Protein AF-A0A383C3V2-F1 (afdb_monomer_lite)

Foldseek 3Di:
DVVVVVVLVVDDPVVVVVVVVCVVVVVVVVVVVVVVVVVQQVVQVVVVHGGPPDD

Structure (mmCIF, N/CA/C/O backbone):
data_AF-A0A383C3V2-F1
#
_entry.id   AF-A0A383C3V2-F1
#
loop_
_atom_site.group_PDB
_atom_site.id
_atom_site.type_symbol
_atom_site.label_atom_id
_atom_site.label_alt_id
_atom_site.label_comp_id
_atom_site.label_asym_id
_atom_site.label_entity_id
_atom_site.label_seq_id
_atom_site.pdbx_PDB_ins_code
_atom_site.Cartn_x
_atom_site.Cartn_y
_atom_site.Cartn_z
_atom_site.occupancy
_atom_s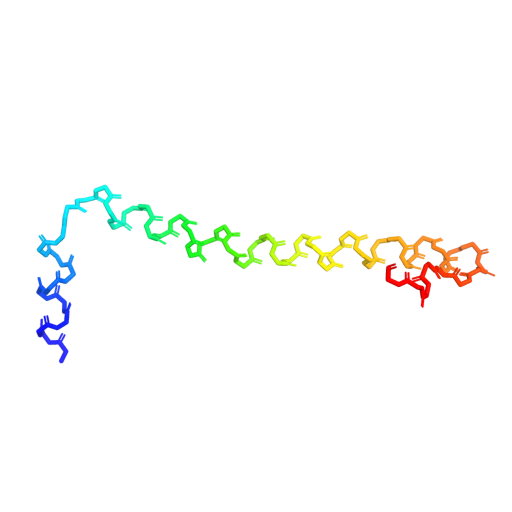ite.B_iso_or_equiv
_atom_site.auth_seq_id
_atom_site.auth_comp_id
_atom_site.auth_asym_id
_atom_site.auth_atom_id
_atom_site.pdbx_PDB_model_num
ATOM 1 N N . MET A 1 1 ? -0.515 -9.578 -31.718 1.00 61.22 1 MET A N 1
ATOM 2 C CA . MET A 1 1 ? 0.392 -9.963 -30.608 1.00 61.22 1 MET A CA 1
ATOM 3 C C . MET A 1 1 ? 1.866 -9.648 -30.865 1.00 61.22 1 MET A C 1
ATOM 5 O O . MET A 1 1 ? 2.505 -9.155 -29.948 1.00 61.22 1 MET A O 1
ATOM 9 N N . GLN A 1 2 ? 2.422 -9.898 -32.059 1.00 71.44 2 GLN A N 1
ATOM 10 C CA . GLN A 1 2 ? 3.866 -9.722 -32.313 1.00 71.44 2 GLN A CA 1
ATOM 11 C C . GLN A 1 2 ? 4.360 -8.270 -32.235 1.00 71.44 2 GLN A C 1
ATOM 13 O O . GLN A 1 2 ? 5.415 -8.029 -31.662 1.00 71.44 2 GLN A O 1
ATOM 18 N N . THR A 1 3 ? 3.575 -7.307 -32.723 1.00 78.25 3 THR A N 1
ATOM 19 C CA . THR A 1 3 ? 3.933 -5.878 -32.704 1.00 78.25 3 THR A CA 1
ATOM 20 C C . THR A 1 3 ? 4.155 -5.349 -31.286 1.00 78.25 3 THR A C 1
ATOM 22 O O . THR A 1 3 ? 5.147 -4.686 -31.009 1.00 78.25 3 THR A O 1
ATOM 25 N N . LEU A 1 4 ? 3.275 -5.698 -30.348 1.00 76.81 4 LEU A N 1
ATOM 26 C CA . LEU A 1 4 ? 3.376 -5.259 -28.954 1.00 76.81 4 LEU A CA 1
ATOM 27 C C .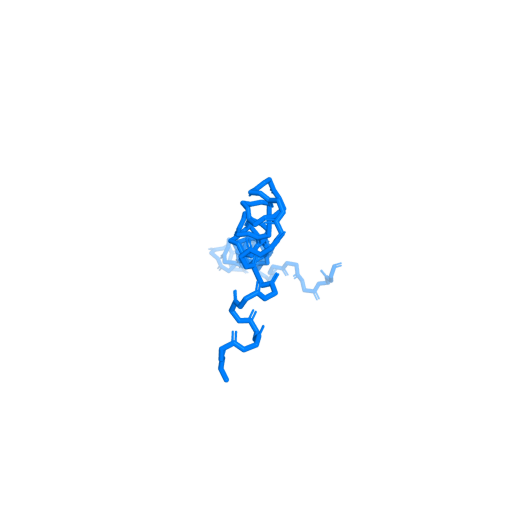 LEU A 1 4 ? 4.630 -5.819 -28.263 1.00 76.81 4 LEU A C 1
ATOM 29 O O . LEU A 1 4 ? 5.302 -5.127 -27.502 1.00 76.81 4 LEU A O 1
ATOM 33 N N . MET A 1 5 ? 4.969 -7.072 -28.569 1.00 77.94 5 MET A N 1
ATOM 34 C CA . MET A 1 5 ? 6.118 -7.764 -27.991 1.00 77.94 5 MET A CA 1
ATOM 35 C C . MET A 1 5 ? 7.444 -7.245 -28.568 1.00 77.94 5 MET A C 1
ATOM 37 O O . MET A 1 5 ? 8.418 -7.109 -27.830 1.00 77.94 5 MET A O 1
ATOM 41 N N . SER A 1 6 ? 7.478 -6.877 -29.855 1.00 77.38 6 SER A N 1
ATOM 42 C CA . SER A 1 6 ? 8.651 -6.238 -30.464 1.00 77.38 6 SER A CA 1
ATOM 43 C C . SER A 1 6 ? 8.907 -4.835 -29.910 1.00 77.38 6 SER A C 1
ATOM 45 O O . SER A 1 6 ? 10.058 -4.498 -29.651 1.00 77.38 6 SER A O 1
ATOM 47 N N . PHE A 1 7 ? 7.858 -4.042 -29.653 1.00 77.56 7 PHE A N 1
ATOM 48 C CA . PHE A 1 7 ? 8.004 -2.731 -29.006 1.00 77.56 7 PHE A CA 1
ATOM 49 C C . PHE A 1 7 ? 8.526 -2.851 -27.570 1.00 77.56 7 PHE A C 1
ATOM 51 O O . PHE A 1 7 ? 9.388 -2.076 -27.166 1.00 77.56 7 PHE A O 1
ATOM 58 N N . TRP A 1 8 ? 8.049 -3.841 -26.811 1.00 77.06 8 TRP A N 1
ATOM 59 C CA . TRP A 1 8 ? 8.501 -4.066 -25.438 1.00 77.06 8 TRP A CA 1
ATOM 60 C C . TRP A 1 8 ? 9.976 -4.483 -25.359 1.00 77.06 8 TRP A C 1
ATOM 62 O O . TRP A 1 8 ? 10.726 -3.956 -24.541 1.00 77.06 8 TRP A O 1
ATOM 72 N N . ASN A 1 9 ? 10.416 -5.379 -26.246 1.00 81.81 9 ASN A N 1
ATOM 73 C CA . ASN A 1 9 ? 11.807 -5.837 -26.297 1.00 81.81 9 ASN A CA 1
ATOM 74 C C . ASN A 1 9 ? 12.781 -4.782 -26.849 1.00 81.81 9 ASN A C 1
ATOM 76 O O . ASN A 1 9 ? 13.978 -4.883 -26.598 1.00 81.81 9 ASN A O 1
ATOM 80 N N . ALA A 1 10 ? 12.287 -3.773 -27.574 1.00 84.12 10 ALA A N 1
ATOM 81 C CA . ALA A 1 10 ? 13.101 -2.660 -28.063 1.00 84.12 10 ALA A CA 1
ATOM 82 C C . ALA A 1 10 ? 13.457 -1.639 -26.961 1.00 84.12 10 ALA A C 1
ATOM 84 O O . ALA A 1 10 ? 14.348 -0.812 -27.156 1.00 84.12 10 ALA A O 1
ATOM 85 N N . LEU A 1 11 ? 12.777 -1.677 -25.806 1.00 83.31 11 LEU A N 1
ATOM 86 C CA . LEU A 1 11 ? 13.037 -0.766 -24.690 1.00 83.31 11 LEU A CA 1
ATOM 87 C C . LEU A 1 11 ? 14.281 -1.190 -23.884 1.00 83.31 11 LEU A C 1
ATOM 89 O O . LEU A 1 11 ? 14.478 -2.386 -23.650 1.00 83.31 11 LEU A O 1
ATOM 93 N N . PRO A 1 12 ? 15.073 -0.231 -23.362 1.00 88.44 12 PRO A N 1
ATOM 94 C CA . PRO A 1 12 ? 16.203 -0.512 -22.480 1.00 88.44 12 PRO A CA 1
ATOM 95 C C . PRO A 1 12 ? 15.827 -1.381 -21.274 1.00 88.44 12 PRO A C 1
ATOM 97 O O . PRO A 1 12 ? 14.796 -1.168 -20.629 1.00 88.44 12 PRO A O 1
ATOM 100 N N . LEU A 1 13 ? 16.718 -2.309 -20.912 1.00 85.88 13 LEU A N 1
ATOM 101 C CA . LEU A 1 13 ? 16.524 -3.269 -19.816 1.00 85.88 13 LEU A CA 1
ATOM 102 C C . LEU A 1 13 ? 16.150 -2.588 -18.483 1.00 85.88 13 LEU A C 1
ATOM 104 O O . LEU A 1 13 ? 15.304 -3.082 -17.742 1.00 85.88 13 LEU A O 1
ATOM 108 N N . VAL A 1 14 ? 16.736 -1.418 -18.207 1.00 86.44 14 VAL A N 1
ATOM 109 C CA . VAL A 1 14 ? 16.493 -0.634 -16.983 1.00 86.44 14 VAL A CA 1
ATOM 110 C C . VAL A 1 14 ? 15.021 -0.228 -16.851 1.00 86.44 14 VAL A C 1
ATOM 112 O O . VAL A 1 14 ? 14.447 -0.341 -15.769 1.00 86.44 14 VAL A O 1
ATOM 115 N N . ILE A 1 15 ? 14.382 0.182 -17.951 1.00 88.19 15 ILE A N 1
ATOM 116 C CA . ILE A 1 15 ? 12.972 0.601 -17.953 1.00 88.19 15 ILE A CA 1
ATOM 117 C C . ILE A 1 15 ? 12.057 -0.608 -17.735 1.00 88.19 15 ILE A C 1
ATOM 119 O O . ILE A 1 15 ? 11.100 -0.525 -16.967 1.00 88.19 15 ILE A O 1
ATOM 123 N N . GLN A 1 16 ? 12.380 -1.754 -18.341 1.00 88.06 16 GLN A N 1
ATOM 124 C CA . GLN A 1 16 ? 11.606 -2.985 -18.154 1.00 88.06 16 GLN A CA 1
ATOM 125 C C . GLN A 1 16 ? 11.640 -3.467 -16.698 1.00 88.06 16 GLN A C 1
ATOM 127 O O . GLN A 1 16 ? 10.615 -3.883 -16.155 1.00 88.06 16 GLN A O 1
ATOM 132 N N . ILE A 1 17 ? 12.810 -3.406 -16.055 1.00 89.25 17 ILE A N 1
ATOM 133 C CA . ILE A 1 17 ? 12.975 -3.786 -14.647 1.00 89.25 17 ILE A CA 1
ATOM 134 C C . ILE A 1 17 ? 12.251 -2.790 -13.740 1.00 89.25 17 ILE A C 1
ATOM 136 O O . ILE A 1 17 ? 11.490 -3.211 -12.869 1.00 89.25 17 ILE A O 1
ATOM 140 N N . GLY A 1 18 ? 12.423 -1.487 -13.977 1.00 92.06 18 GLY A N 1
ATOM 141 C CA . GLY A 1 18 ? 11.729 -0.444 -13.224 1.00 92.06 18 GLY A CA 1
ATOM 142 C C . GLY A 1 18 ? 10.213 -0.631 -13.258 1.00 92.06 18 GLY A C 1
ATOM 143 O O . GLY A 1 18 ? 9.574 -0.673 -12.209 1.00 92.06 18 GLY A O 1
ATOM 144 N N . PHE A 1 19 ? 9.638 -0.851 -14.443 1.00 92.44 19 PHE A N 1
ATOM 145 C CA . PHE A 1 19 ? 8.199 -1.072 -14.591 1.00 92.44 19 PHE A CA 1
ATOM 146 C C . PHE A 1 19 ? 7.708 -2.301 -13.813 1.00 92.44 19 PHE A C 1
ATOM 148 O O . PHE A 1 19 ? 6.689 -2.226 -13.129 1.00 92.44 19 PHE A O 1
ATOM 155 N N . LYS A 1 20 ? 8.455 -3.413 -13.843 1.00 88.88 20 LYS A N 1
ATOM 156 C CA . LYS A 1 20 ? 8.133 -4.607 -13.042 1.00 88.88 20 LYS A CA 1
ATOM 157 C C . LYS A 1 20 ? 8.147 -4.310 -11.540 1.00 88.88 20 LYS A C 1
ATOM 159 O O . LYS A 1 20 ? 7.247 -4.753 -10.835 1.00 88.88 20 LYS A O 1
ATOM 164 N N . ILE A 1 21 ? 9.127 -3.545 -11.056 1.00 93.94 21 ILE A N 1
ATOM 165 C CA . ILE A 1 21 ? 9.222 -3.159 -9.640 1.00 93.94 21 ILE A CA 1
ATOM 166 C C . ILE A 1 21 ? 8.017 -2.307 -9.234 1.00 93.94 21 ILE A C 1
ATOM 168 O O . ILE A 1 21 ? 7.365 -2.615 -8.239 1.00 93.94 21 ILE A O 1
ATOM 172 N N . PHE A 1 22 ? 7.672 -1.282 -10.016 1.00 94.81 22 PHE A N 1
ATOM 173 C CA . PHE A 1 22 ? 6.503 -0.442 -9.740 1.00 94.81 22 PHE A CA 1
ATOM 174 C C . PHE A 1 22 ? 5.196 -1.237 -9.758 1.00 94.81 22 PHE A C 1
ATOM 176 O O . PHE A 1 22 ? 4.334 -1.009 -8.912 1.00 94.81 22 PHE A O 1
ATOM 183 N N . LEU A 1 23 ? 5.064 -2.200 -10.672 1.00 95.88 23 LEU A N 1
ATOM 184 C CA . LEU A 1 23 ? 3.889 -3.064 -10.754 1.00 95.88 23 LEU A CA 1
ATOM 185 C C . LEU A 1 23 ? 3.744 -3.986 -9.530 1.00 95.88 23 LEU A C 1
ATOM 187 O O . LEU A 1 23 ? 2.628 -4.347 -9.175 1.00 95.88 23 LEU A O 1
ATOM 191 N N . ILE A 1 24 ? 4.850 -4.349 -8.875 1.00 95.00 24 ILE A N 1
ATOM 192 C CA . ILE A 1 24 ? 4.842 -5.139 -7.635 1.00 95.00 24 ILE A CA 1
ATOM 193 C C . ILE A 1 24 ? 4.604 -4.237 -6.418 1.00 95.00 24 ILE A C 1
ATOM 195 O O . ILE A 1 24 ? 3.749 -4.532 -5.588 1.00 95.00 24 ILE A O 1
ATOM 199 N N . ILE A 1 25 ? 5.339 -3.127 -6.306 1.00 96.19 25 ILE A N 1
ATOM 200 C CA . ILE A 1 25 ? 5.283 -2.233 -5.138 1.00 96.19 25 ILE A CA 1
ATOM 201 C C . ILE A 1 25 ? 3.961 -1.463 -5.084 1.00 96.19 25 ILE A C 1
ATOM 203 O O . ILE A 1 25 ? 3.412 -1.281 -4.000 1.00 96.19 25 ILE A O 1
ATOM 207 N N . GLY A 1 26 ? 3.421 -1.041 -6.228 1.00 95.50 26 GLY A N 1
ATOM 208 C CA . GLY A 1 26 ? 2.159 -0.303 -6.323 1.00 95.50 26 GLY A CA 1
ATOM 209 C C . GLY A 1 26 ? 1.006 -0.951 -5.542 1.00 95.50 26 GLY A C 1
ATOM 210 O O . GLY A 1 26 ? 0.500 -0.331 -4.604 1.00 95.50 26 GLY A O 1
ATOM 211 N N . PRO A 1 27 ? 0.600 -2.197 -5.853 1.00 95.31 27 PRO A N 1
ATOM 212 C CA . PRO A 1 27 ? -0.459 -2.878 -5.109 1.00 95.31 27 PRO A CA 1
ATOM 213 C C . PRO A 1 27 ? -0.067 -3.180 -3.657 1.00 95.31 27 PRO A C 1
ATOM 215 O O . PRO A 1 27 ? -0.927 -3.169 -2.778 1.00 95.31 27 PRO A O 1
ATOM 218 N N . LEU A 1 28 ? 1.220 -3.394 -3.379 1.00 95.94 28 LEU A N 1
ATOM 219 C CA . LEU A 1 28 ? 1.725 -3.664 -2.032 1.00 95.94 28 LEU A CA 1
ATOM 220 C C . LEU A 1 28 ? 1.546 -2.441 -1.113 1.00 95.94 28 LEU A C 1
ATOM 222 O O . LEU A 1 28 ? 1.087 -2.579 0.020 1.00 95.94 28 LEU A O 1
ATOM 226 N N . MET A 1 29 ? 1.793 -1.232 -1.625 1.00 95.31 29 MET A N 1
ATOM 227 C CA . MET A 1 29 ? 1.538 0.022 -0.906 1.00 95.31 29 MET A CA 1
ATOM 228 C C . MET A 1 29 ? 0.051 0.220 -0.595 1.00 95.31 29 MET A C 1
ATOM 230 O O . MET A 1 29 ? -0.299 0.625 0.514 1.00 95.31 29 MET A O 1
ATOM 234 N N . VAL A 1 30 ? -0.834 -0.110 -1.542 1.00 95.88 30 VAL A N 1
ATOM 235 C CA . VAL A 1 30 ? -2.288 -0.051 -1.319 1.00 95.88 30 VAL A CA 1
ATOM 236 C C . VAL A 1 30 ? -2.708 -1.058 -0.246 1.00 95.88 30 VAL A C 1
ATOM 238 O O . VAL A 1 30 ? -3.476 -0.712 0.652 1.00 95.88 30 VAL A O 1
ATOM 241 N N . ALA A 1 31 ? -2.172 -2.280 -0.289 1.00 96.19 31 ALA A N 1
ATOM 242 C CA . ALA A 1 31 ? -2.452 -3.300 0.717 1.00 96.19 31 ALA A CA 1
ATOM 243 C C . ALA A 1 31 ? -2.039 -2.842 2.126 1.00 96.19 31 ALA A C 1
ATOM 245 O O . ALA A 1 31 ? -2.831 -2.956 3.060 1.00 96.19 31 ALA A O 1
ATOM 246 N N . ILE A 1 32 ? -0.847 -2.256 2.276 1.00 96.44 32 ILE A N 1
ATOM 247 C CA . ILE A 1 32 ? -0.361 -1.718 3.558 1.00 96.44 32 ILE A CA 1
ATOM 248 C C . ILE A 1 32 ? -1.261 -0.582 4.068 1.00 96.44 32 ILE A C 1
ATOM 250 O O . ILE A 1 32 ? -1.573 -0.525 5.263 1.00 96.44 32 ILE A O 1
ATOM 254 N N . LEU A 1 33 ? -1.712 0.308 3.179 1.00 94.06 33 LEU A N 1
ATOM 255 C CA . LEU A 1 33 ? -2.589 1.423 3.539 1.00 94.06 33 LEU A CA 1
ATOM 256 C C . LEU A 1 33 ? -3.907 0.932 4.160 1.00 94.06 33 LEU A C 1
ATOM 258 O O . LEU A 1 33 ? -4.328 1.434 5.202 1.00 94.06 33 LEU A O 1
ATOM 262 N N . TYR A 1 34 ? -4.523 -0.101 3.581 1.00 94.44 34 TYR A N 1
ATOM 263 C CA . TYR A 1 34 ? -5.721 -0.712 4.165 1.00 94.44 34 TYR A CA 1
ATOM 264 C C . TYR A 1 34 ? -5.424 -1.559 5.400 1.00 94.44 34 TYR A C 1
ATOM 266 O O . TYR A 1 34 ? -6.222 -1.560 6.338 1.00 94.44 34 TYR A O 1
ATOM 274 N N . TYR A 1 35 ? -4.290 -2.259 5.426 1.00 95.12 35 TYR A N 1
ATOM 275 C CA . TYR A 1 35 ? -3.916 -3.105 6.555 1.00 95.12 35 TYR A CA 1
ATOM 276 C C . TYR A 1 35 ? -3.723 -2.284 7.835 1.00 95.12 35 TYR A C 1
ATOM 278 O O . TYR A 1 35 ? -4.313 -2.596 8.865 1.00 95.12 35 TYR A O 1
ATOM 286 N N . THR A 1 36 ? -2.987 -1.173 7.758 1.00 92.25 36 THR A 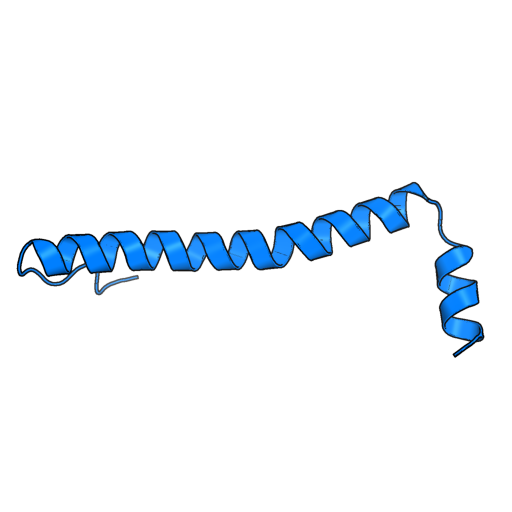N 1
ATOM 287 C CA . THR A 1 36 ? -2.772 -0.270 8.905 1.00 92.25 36 THR A CA 1
ATOM 288 C C . THR A 1 36 ? -4.067 0.386 9.399 1.00 92.25 36 THR A C 1
ATOM 290 O O . THR A 1 36 ? -4.260 0.552 10.607 1.00 92.25 36 THR A O 1
ATOM 293 N N . TYR A 1 37 ? -4.994 0.721 8.494 1.00 91.88 37 TYR A N 1
ATOM 294 C CA . TYR A 1 37 ? -6.335 1.184 8.869 1.00 91.88 37 TYR A CA 1
ATOM 295 C C . TYR A 1 37 ? -7.130 0.088 9.596 1.00 91.88 37 TYR A C 1
ATOM 297 O O . TYR A 1 37 ? -7.718 0.336 10.655 1.00 91.88 37 TYR A O 1
ATOM 305 N N . ALA A 1 38 ? -7.123 -1.131 9.051 1.00 91.31 38 ALA A N 1
ATOM 306 C CA . ALA A 1 38 ? -7.815 -2.273 9.631 1.00 91.31 38 ALA A CA 1
ATOM 307 C C . ALA A 1 38 ? -7.265 -2.620 11.020 1.00 91.31 38 ALA A C 1
ATOM 309 O O . ALA A 1 38 ? -8.052 -2.811 11.943 1.00 91.31 38 ALA A O 1
ATOM 310 N N . GLU A 1 39 ? -5.946 -2.619 11.205 1.00 95.06 39 GLU A N 1
ATOM 311 C CA . GLU A 1 39 ? -5.289 -2.898 12.485 1.00 95.06 39 GLU A CA 1
ATOM 312 C C . GLU A 1 39 ? -5.805 -1.979 13.601 1.00 95.06 39 GLU A C 1
ATOM 314 O O . GLU A 1 39 ? -6.284 -2.458 14.631 1.00 95.06 39 GLU A O 1
ATOM 319 N N . ARG A 1 40 ? -5.829 -0.658 13.371 1.00 92.12 40 ARG A N 1
ATOM 320 C CA . ARG A 1 40 ? -6.365 0.310 14.350 1.00 92.12 40 ARG A CA 1
ATOM 321 C C . ARG A 1 40 ? -7.829 0.040 14.688 1.00 92.12 40 ARG A C 1
ATOM 323 O O . ARG A 1 40 ? -8.247 0.231 15.831 1.00 92.12 40 ARG A O 1
ATOM 330 N N . LYS A 1 41 ? -8.613 -0.388 13.698 1.00 89.38 41 LYS A N 1
ATOM 331 C CA . LYS A 1 41 ? -10.033 -0.697 13.871 1.00 89.38 41 LYS A CA 1
ATOM 332 C C . LYS A 1 41 ? -10.227 -1.980 14.685 1.00 89.38 41 LYS A C 1
ATOM 334 O O . LYS A 1 41 ? -11.025 -1.984 15.618 1.00 89.38 41 LYS A O 1
ATOM 339 N N . VAL A 1 42 ? -9.458 -3.026 14.387 1.00 92.44 42 VAL A N 1
ATOM 340 C CA . VAL A 1 42 ? -9.475 -4.302 15.116 1.00 92.44 42 VAL A CA 1
ATOM 341 C C . VAL A 1 42 ? -9.046 -4.093 16.570 1.00 92.44 42 VAL A C 1
ATOM 343 O O . VAL A 1 42 ? -9.759 -4.529 17.470 1.00 92.44 42 VAL A O 1
ATOM 346 N N . LEU A 1 43 ? -7.962 -3.353 16.822 1.00 93.81 43 LEU A N 1
ATOM 347 C CA . LEU A 1 43 ? -7.504 -3.034 18.182 1.00 93.81 43 LEU A CA 1
ATOM 348 C C . LEU A 1 43 ? -8.571 -2.292 18.997 1.00 93.81 43 LEU A C 1
ATOM 350 O O . LEU A 1 43 ? -8.764 -2.566 20.178 1.00 93.81 43 LEU A O 1
ATOM 354 N N . ALA A 1 44 ? -9.303 -1.365 18.382 1.00 91.94 44 ALA A N 1
ATOM 355 C CA . ALA A 1 44 ? -10.387 -0.672 19.067 1.00 91.94 44 ALA A CA 1
ATOM 356 C C . ALA A 1 44 ? -11.543 -1.616 19.433 1.00 91.94 44 ALA A C 1
ATOM 358 O O . ALA A 1 44 ? -12.026 -1.564 20.568 1.00 91.94 44 ALA A O 1
ATOM 359 N N . TYR A 1 45 ? -11.919 -2.522 18.522 1.00 92.44 45 TYR A N 1
ATOM 360 C CA . TYR A 1 45 ? -12.930 -3.542 18.799 1.00 92.44 45 TYR A CA 1
ATOM 361 C C . TYR A 1 45 ? -12.516 -4.487 19.933 1.00 92.44 45 TYR A C 1
ATOM 363 O O . TYR A 1 45 ? -13.366 -4.830 20.752 1.00 92.44 45 TYR A O 1
ATOM 371 N N . MET A 1 46 ? -11.228 -4.836 20.054 1.00 94.69 46 MET A N 1
ATOM 372 C CA . MET A 1 46 ? -10.725 -5.619 21.198 1.00 94.69 46 MET A CA 1
ATOM 373 C C . MET A 1 46 ? -10.949 -4.909 22.543 1.00 94.69 46 MET A C 1
ATOM 375 O O . MET A 1 46 ? -11.148 -5.561 23.562 1.00 94.69 46 MET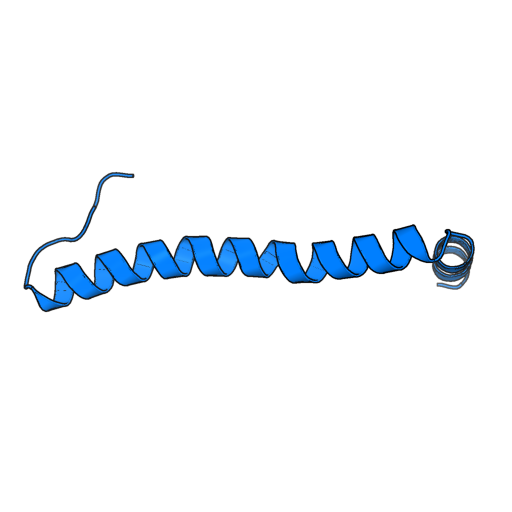 A O 1
ATOM 379 N N . HIS A 1 47 ? -10.949 -3.575 22.549 1.00 94.75 47 HIS A N 1
ATOM 380 C CA . HIS A 1 47 ? -11.175 -2.754 23.740 1.00 94.75 47 HIS A CA 1
ATOM 381 C C . HIS A 1 47 ? -12.639 -2.319 23.930 1.00 94.75 47 HIS A C 1
ATOM 383 O O . HIS A 1 47 ? -12.893 -1.420 24.729 1.00 94.75 47 HIS A O 1
ATOM 389 N N . VAL A 1 48 ? -13.602 -2.907 23.203 1.00 91.00 48 VAL A N 1
ATOM 390 C CA . VAL A 1 48 ? -15.039 -2.555 23.285 1.00 91.00 48 VAL A CA 1
ATOM 391 C C . VAL A 1 48 ? -15.279 -1.052 23.052 1.00 91.00 48 VAL A C 1
ATOM 393 O O . VAL A 1 48 ? -16.162 -0.427 23.633 1.00 91.00 48 VA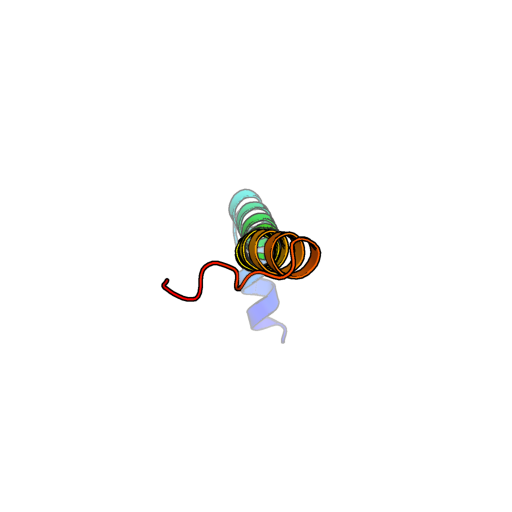L A O 1
ATOM 396 N N . ARG A 1 49 ? -14.475 -0.435 22.180 1.00 92.25 49 ARG A N 1
ATOM 397 C CA . ARG A 1 49 ? -14.677 0.950 21.741 1.00 92.25 49 ARG A CA 1
ATOM 398 C C . ARG A 1 49 ? -14.683 1.031 20.226 1.00 92.25 49 ARG A C 1
ATOM 400 O O 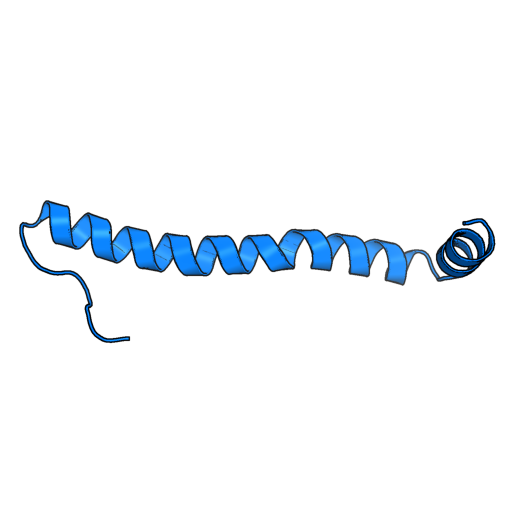. ARG A 1 49 ? -14.047 0.239 19.536 1.00 92.25 49 ARG A O 1
ATOM 407 N N . ILE A 1 50 ? -15.391 2.019 19.695 1.00 85.88 50 ILE A N 1
ATOM 408 C CA . ILE A 1 50 ? -15.340 2.304 18.264 1.00 85.88 50 ILE A CA 1
ATOM 409 C C . ILE A 1 50 ? -13.948 2.859 17.931 1.00 85.88 50 ILE A C 1
ATOM 411 O O . ILE A 1 50 ? -13.449 3.776 18.589 1.00 85.88 50 ILE A O 1
ATOM 415 N N . GLY A 1 51 ? -13.300 2.259 16.929 1.00 82.88 51 GLY A N 1
ATOM 416 C CA . GLY A 1 51 ? -12.055 2.775 16.366 1.00 82.88 51 GLY A CA 1
ATOM 417 C C . GLY A 1 51 ? -12.272 4.107 15.651 1.00 82.88 51 GLY A C 1
ATOM 418 O O . GLY A 1 51 ? -13.399 4.592 15.579 1.00 82.88 51 GLY A O 1
ATOM 419 N N . PRO A 1 52 ? -11.219 4.726 15.107 1.00 82.81 52 PRO A N 1
ATOM 420 C CA . PRO A 1 52 ? -11.358 5.983 14.379 1.00 82.81 52 PRO A CA 1
ATOM 421 C C . PRO A 1 52 ? -12.405 5.853 13.251 1.00 82.81 52 PRO A C 1
ATOM 423 O O . PRO A 1 52 ? -12.177 5.192 12.242 1.00 82.81 52 PRO A O 1
ATOM 426 N N . ASN A 1 53 ? -13.578 6.465 13.465 1.00 81.00 53 ASN A N 1
ATOM 427 C CA . ASN A 1 53 ? -14.708 6.530 12.519 1.00 81.00 53 ASN A CA 1
ATOM 428 C C . ASN A 1 53 ? -14.730 7.851 11.728 1.00 81.00 53 ASN A C 1
ATOM 430 O O . ASN A 1 53 ? -15.677 8.174 11.020 1.00 81.00 53 ASN A O 1
ATOM 434 N N . ARG A 1 54 ? -13.680 8.642 11.909 1.00 78.81 54 ARG A N 1
ATOM 435 C CA . ARG A 1 54 ? -13.379 9.878 11.202 1.00 78.81 54 ARG A CA 1
ATOM 436 C C . ARG A 1 54 ? -12.078 9.627 10.461 1.00 78.81 54 ARG A C 1
ATOM 438 O O . ARG A 1 54 ? -11.183 9.004 11.039 1.00 78.81 54 ARG A O 1
ATOM 445 N N . VAL A 1 55 ? -12.063 10.020 9.191 1.00 63.91 55 VAL A N 1
ATOM 446 C CA . VAL A 1 55 ? -10.909 9.875 8.298 1.00 63.91 55 VAL A CA 1
ATOM 447 C C . VAL A 1 55 ? -9.688 10.590 8.860 1.00 63.91 55 VAL A C 1
ATOM 449 O O . VAL A 1 55 ? -9.871 11.660 9.489 1.00 63.91 55 VAL A O 1
#

pLDDT: mean 88.13, std 8.18, range [61.22, 96.44]

Organism: NCBI:txid408172

Secondary structure (DSSP, 8-state):
-HHHHHHHHTS-HHHHHHHHHHHHHHHHHHHHHHHHHHHHHHHHHHTTS------

Sequence (55 aa):
MQTLMSFWNALPLVIQIGFKIFLIIGPLMVAILYYTYAERKVLAYMHVRIGPNRV

InterPro domains:
  IPR001694 NADH:ubiquinone oxidoreductase, subunit 1/F420H2 oxidoreductase subunit H [PF00146] (20-55)

Radius of gyration: 20.31 Å; chains: 1; bounding box: 32×20×56 Å